Protein AF-A0A6N9UCB3-F1 (afdb_monomer_lite)

Organism: Streptomyces halstedii (NCBI:txid1944)

Foldseek 3Di:
DKAKEKEWEDDDPPDPIFIDIDIDDDDWFAFQVVCQVVSNCRRCDPVNCVPVDDKWKEQAQHTDDRRRDTACDPPNDHYGYIYTPHHHHPPDVPVCPPPDDDDDDDPPPDDDDD

Sequence (114 aa):
MQIRLTVLAPRSGQTPPRACDVLVTAPAGTSLAAVASNLAAAVTGPEGSQGGGAVVLYAGRERLDAQRCALGEPPLVDGAVLCLQAPGEDEGADDAVPARLHVVAGPDAGGVHL

Secondary structure (DSSP, 8-state):
-EEEEEEEPPP-TTSPPPEEEEEEE--TT-BTHHHHHHHHHHHHTGGGGG--SPP-EEETTEEP-TTT-BTTSTTSSTTEEEEESSPPP---S-------------TT------

pLDDT: mean 82.15, std 17.09, range [41.97, 98.12]

Structure (mmCIF, N/CA/C/O backbone):
data_AF-A0A6N9UCB3-F1
#
_entry.id   AF-A0A6N9UCB3-F1
#
loop_
_atom_site.group_PDB
_atom_site.id
_atom_site.type_symbol
_atom_site.label_atom_id
_atom_site.label_alt_id
_atom_site.label_comp_id
_atom_site.label_asym_id
_atom_site.label_entity_id
_atom_site.label_seq_id
_atom_site.pdbx_PDB_ins_code
_atom_site.Cartn_x
_atom_site.Cartn_y
_atom_site.Cartn_z
_atom_site.occupancy
_atom_site.B_iso_or_equiv
_atom_site.auth_seq_id
_atom_site.auth_comp_id
_atom_site.auth_asym_id
_atom_site.auth_atom_id
_atom_site.pdbx_PDB_model_num
ATOM 1 N N . MET A 1 1 ? -10.844 0.106 10.062 1.00 94.44 1 MET A N 1
ATOM 2 C CA . MET A 1 1 ? -10.660 -0.624 8.791 1.00 94.44 1 MET A CA 1
ATOM 3 C C . MET A 1 1 ? -9.280 -1.258 8.774 1.00 94.44 1 MET A C 1
ATOM 5 O O . MET A 1 1 ? -8.449 -0.908 9.607 1.00 94.44 1 MET A O 1
ATOM 9 N N . GLN A 1 2 ? -9.060 -2.197 7.862 1.00 97.00 2 GLN A N 1
ATOM 10 C CA . GLN A 1 2 ? -7.764 -2.821 7.641 1.00 97.00 2 GLN A CA 1
ATOM 11 C C . GLN A 1 2 ? -7.541 -2.915 6.135 1.00 97.00 2 GLN A C 1
ATOM 13 O O . GLN A 1 2 ? -8.424 -3.420 5.445 1.00 97.00 2 GLN A O 1
ATOM 18 N N . ILE A 1 3 ? -6.411 -2.406 5.645 1.00 97.06 3 ILE A N 1
ATOM 19 C CA . ILE A 1 3 ? -6.044 -2.467 4.225 1.00 97.06 3 ILE A CA 1
ATOM 20 C C . ILE A 1 3 ? -4.613 -2.952 4.049 1.00 97.06 3 ILE A C 1
ATOM 22 O O . ILE A 1 3 ? -3.751 -2.722 4.898 1.00 97.06 3 ILE A O 1
ATOM 26 N N . ARG A 1 4 ? -4.366 -3.624 2.935 1.00 97.94 4 ARG A N 1
ATOM 27 C CA . ARG A 1 4 ? -3.060 -4.067 2.467 1.00 97.94 4 ARG A CA 1
ATOM 28 C C . ARG A 1 4 ? -2.521 -3.032 1.497 1.00 97.94 4 ARG A C 1
ATOM 30 O O . ARG A 1 4 ? -3.203 -2.672 0.546 1.00 97.94 4 ARG A O 1
ATOM 37 N N . LEU A 1 5 ? -1.303 -2.575 1.732 1.00 97.38 5 LEU A N 1
ATOM 38 C CA . LEU A 1 5 ? -0.582 -1.681 0.835 1.00 97.38 5 LEU A CA 1
ATOM 39 C C . LEU A 1 5 ? 0.718 -2.354 0.417 1.00 97.38 5 LEU A C 1
ATOM 41 O O . LEU A 1 5 ? 1.383 -2.954 1.257 1.00 97.38 5 LEU A O 1
ATOM 45 N N . THR A 1 6 ? 1.116 -2.202 -0.838 1.00 96.75 6 THR A N 1
ATOM 46 C CA . THR A 1 6 ? 2.447 -2.607 -1.303 1.00 96.75 6 THR A CA 1
ATOM 47 C C . THR A 1 6 ? 3.299 -1.357 -1.461 1.00 96.75 6 THR A C 1
ATOM 49 O O . THR A 1 6 ? 2.928 -0.439 -2.184 1.00 96.75 6 THR A O 1
ATOM 52 N N . VAL A 1 7 ? 4.447 -1.294 -0.791 1.00 95.44 7 VAL A N 1
ATOM 53 C CA . VAL A 1 7 ? 5.371 -0.154 -0.858 1.00 95.44 7 VAL A CA 1
ATOM 54 C C . VAL A 1 7 ? 6.637 -0.570 -1.593 1.00 95.44 7 VAL A C 1
ATOM 56 O O . VAL A 1 7 ? 7.326 -1.505 -1.184 1.00 95.44 7 VAL A O 1
ATOM 59 N N . LEU A 1 8 ? 6.953 0.139 -2.671 1.00 93.50 8 LEU A N 1
ATOM 60 C CA . LEU A 1 8 ? 8.143 -0.056 -3.485 1.00 93.50 8 LEU A CA 1
ATOM 61 C C . LEU A 1 8 ? 9.253 0.886 -3.014 1.00 93.50 8 LEU A C 1
ATOM 63 O O . LEU A 1 8 ? 9.049 2.093 -2.872 1.00 93.50 8 LEU A O 1
ATOM 67 N N . ALA A 1 9 ? 10.432 0.325 -2.769 1.00 90.00 9 ALA A N 1
ATOM 68 C CA . ALA A 1 9 ? 11.626 1.053 -2.377 1.00 90.00 9 ALA A CA 1
ATOM 69 C C . ALA A 1 9 ? 12.105 1.972 -3.512 1.00 90.00 9 ALA A C 1
ATOM 71 O O . ALA A 1 9 ? 11.928 1.638 -4.689 1.00 90.00 9 ALA A O 1
ATOM 72 N N . PRO A 1 10 ? 12.812 3.065 -3.182 1.00 85.00 10 PRO A N 1
ATOM 73 C CA . PRO A 1 10 ? 13.536 3.833 -4.180 1.00 85.00 10 PRO A CA 1
ATOM 74 C C . PRO A 1 10 ? 14.547 2.931 -4.897 1.00 85.00 10 PRO A C 1
ATOM 76 O O . PRO A 1 10 ? 15.201 2.091 -4.273 1.00 85.00 10 PRO A O 1
ATOM 79 N N . ARG A 1 11 ? 14.717 3.122 -6.207 1.00 79.31 11 ARG A N 1
ATOM 80 C CA . ARG A 1 11 ? 15.744 2.407 -6.977 1.00 79.31 11 ARG A CA 1
ATOM 81 C C . ARG A 1 11 ? 17.137 2.835 -6.520 1.00 79.31 11 ARG A C 1
ATOM 83 O O . ARG A 1 11 ? 17.476 4.013 -6.604 1.00 79.31 11 ARG A O 1
ATOM 90 N N . SER A 1 12 ? 17.957 1.882 -6.085 1.00 70.81 12 SER A N 1
ATOM 91 C CA . SER A 1 12 ? 19.359 2.103 -5.720 1.00 70.81 12 SER A CA 1
ATOM 92 C C . SER A 1 12 ? 20.290 1.382 -6.705 1.00 70.81 12 SER A C 1
ATOM 94 O O . SER A 1 12 ? 20.651 0.215 -6.548 1.00 70.81 12 SER A O 1
ATOM 96 N N . GLY A 1 13 ? 20.691 2.094 -7.761 1.00 72.19 13 GLY A N 1
ATOM 97 C CA . GLY A 1 13 ? 21.653 1.584 -8.743 1.00 72.19 13 GLY A CA 1
ATOM 98 C C . GLY A 1 13 ? 21.152 0.352 -9.508 1.00 72.19 13 GLY A C 1
ATOM 99 O O . GLY A 1 13 ? 20.053 0.368 -10.051 1.00 72.19 13 GLY A O 1
ATOM 100 N N . GLN A 1 14 ? 21.978 -0.699 -9.584 1.00 67.50 14 GLN A N 1
ATOM 101 C CA . GLN A 1 14 ? 21.695 -1.919 -10.361 1.00 67.50 14 GLN A CA 1
ATOM 102 C C . GLN A 1 14 ? 20.848 -2.967 -9.619 1.00 67.50 14 GLN A C 1
ATOM 104 O O . GLN A 1 14 ? 20.580 -4.035 -10.167 1.00 67.50 14 GLN A O 1
ATOM 109 N N . THR A 1 15 ? 20.436 -2.696 -8.380 1.00 66.75 15 THR A N 1
ATOM 110 C CA . THR A 1 15 ? 19.628 -3.642 -7.602 1.00 66.75 15 THR A CA 1
ATOM 111 C C . THR A 1 15 ? 18.152 -3.489 -7.979 1.00 66.75 15 THR A C 1
ATOM 113 O O . THR A 1 15 ? 17.672 -2.354 -8.064 1.00 66.75 15 THR A O 1
ATOM 116 N N . PRO A 1 16 ? 17.405 -4.590 -8.191 1.00 66.31 16 PRO A N 1
ATOM 117 C CA . PRO A 1 16 ? 15.968 -4.503 -8.420 1.00 66.31 16 PRO A CA 1
ATOM 118 C C . PRO A 1 16 ? 15.264 -3.802 -7.243 1.00 66.31 16 PRO A C 1
ATOM 120 O O . PRO A 1 16 ? 15.679 -3.974 -6.091 1.00 66.31 16 PRO A O 1
ATOM 123 N N . PRO A 1 17 ? 14.206 -3.010 -7.504 1.00 71.88 17 PRO A N 1
ATOM 124 C CA . PRO A 1 17 ? 13.470 -2.328 -6.447 1.00 71.88 17 PRO A CA 1
ATOM 125 C C . PRO A 1 17 ? 12.868 -3.352 -5.480 1.00 71.88 17 PRO A C 1
ATOM 127 O O . PRO A 1 17 ? 12.196 -4.300 -5.885 1.00 71.88 17 PRO A O 1
ATOM 130 N N . ARG A 1 18 ? 13.115 -3.162 -4.181 1.00 84.88 18 ARG A N 1
ATOM 131 C CA . ARG A 1 18 ? 12.514 -3.982 -3.125 1.00 84.88 18 ARG A CA 1
ATOM 132 C C . ARG A 1 18 ? 11.047 -3.591 -2.954 1.00 84.88 18 ARG A C 1
ATOM 134 O O . ARG A 1 18 ? 10.741 -2.408 -2.904 1.00 84.88 18 ARG A O 1
ATOM 141 N N . ALA A 1 19 ? 10.161 -4.568 -2.799 1.00 90.19 19 ALA A N 1
ATOM 142 C CA . ALA A 1 19 ? 8.764 -4.347 -2.434 1.00 90.19 19 ALA A CA 1
ATOM 143 C C . ALA A 1 19 ? 8.499 -4.853 -1.010 1.00 90.19 19 ALA A C 1
ATOM 145 O O . ALA A 1 19 ? 9.158 -5.790 -0.549 1.00 90.19 19 ALA A O 1
ATOM 146 N N . CYS A 1 20 ? 7.556 -4.231 -0.306 1.00 94.06 20 CYS A N 1
ATOM 147 C CA . CYS A 1 20 ? 7.069 -4.678 0.996 1.00 94.06 20 CYS A CA 1
ATOM 148 C C . CYS A 1 20 ? 5.556 -4.531 1.088 1.00 94.06 20 CYS A C 1
ATOM 150 O O . CYS A 1 20 ? 5.038 -3.426 0.938 1.00 94.06 20 CYS A O 1
ATOM 152 N N . ASP A 1 21 ? 4.872 -5.623 1.412 1.00 96.06 21 ASP A N 1
ATOM 153 C CA . ASP A 1 21 ? 3.456 -5.583 1.758 1.00 96.06 21 ASP A CA 1
ATOM 154 C C . ASP A 1 21 ? 3.290 -5.202 3.231 1.00 96.06 21 ASP A C 1
ATOM 156 O O . ASP A 1 21 ? 3.900 -5.797 4.122 1.00 96.06 21 ASP A O 1
ATOM 160 N N . VAL A 1 22 ? 2.446 -4.207 3.489 1.00 96.50 22 VAL A N 1
ATOM 161 C CA . VAL A 1 22 ? 2.148 -3.683 4.818 1.00 96.50 22 VAL A CA 1
ATOM 162 C C . VAL A 1 22 ? 0.650 -3.767 5.061 1.00 96.50 22 VAL A C 1
ATOM 164 O O . VAL A 1 22 ? -0.157 -3.256 4.286 1.00 96.50 22 VAL A O 1
ATOM 167 N N . LEU A 1 23 ? 0.278 -4.393 6.173 1.00 97.75 23 LEU A N 1
ATOM 168 C CA . LEU A 1 23 ? -1.089 -4.380 6.670 1.00 97.75 23 LEU A CA 1
ATOM 169 C C . LEU A 1 23 ? -1.281 -3.158 7.571 1.00 97.75 23 LEU A C 1
ATOM 171 O O . LEU A 1 23 ? -0.599 -3.019 8.585 1.00 97.75 23 LEU A O 1
ATOM 175 N N . VAL A 1 24 ? -2.206 -2.275 7.206 1.00 97.12 24 VAL A N 1
ATOM 176 C CA . VAL A 1 24 ? -2.510 -1.054 7.956 1.00 97.12 24 VAL A CA 1
ATOM 177 C C . VAL A 1 24 ? -3.877 -1.181 8.602 1.00 97.12 24 VAL A C 1
ATOM 179 O O . VAL A 1 24 ? -4.892 -1.267 7.913 1.00 97.12 24 VAL A O 1
ATOM 182 N N . THR A 1 25 ? -3.905 -1.131 9.932 1.00 97.12 25 THR A N 1
ATOM 183 C CA . THR A 1 25 ? -5.139 -1.099 10.721 1.00 97.12 25 THR A CA 1
ATOM 184 C C . THR A 1 25 ? -5.314 0.290 11.321 1.00 97.12 25 THR A C 1
ATOM 186 O O . THR A 1 25 ? -4.572 0.687 12.216 1.00 97.12 25 THR A O 1
ATOM 189 N N . ALA A 1 26 ? -6.295 1.035 10.816 1.00 95.12 26 ALA A N 1
ATOM 190 C CA . ALA A 1 26 ? -6.592 2.408 11.225 1.00 95.12 26 ALA A CA 1
ATOM 191 C C . ALA A 1 26 ? -8.083 2.734 10.995 1.00 95.12 26 ALA A C 1
ATOM 193 O O . ALA A 1 26 ? -8.781 1.983 10.303 1.00 95.12 26 ALA A O 1
ATOM 194 N N . PRO A 1 27 ? -8.628 3.820 11.565 1.00 96.62 27 PRO A N 1
ATOM 195 C CA . PRO A 1 27 ? -9.942 4.337 11.178 1.00 96.62 27 PRO A CA 1
ATOM 196 C C . PRO A 1 27 ? -10.011 4.717 9.690 1.00 96.62 27 PRO A C 1
ATOM 198 O O . PRO A 1 27 ? -8.998 5.077 9.089 1.00 96.62 27 PRO A O 1
ATOM 201 N N . ALA A 1 28 ? -11.206 4.656 9.096 1.00 91.81 28 ALA A N 1
ATOM 202 C CA . ALA A 1 28 ? -11.410 5.165 7.739 1.00 91.81 28 ALA A CA 1
ATOM 203 C C . ALA A 1 28 ? -11.228 6.681 7.691 1.00 91.81 28 ALA A C 1
ATOM 205 O O . ALA A 1 28 ? -11.555 7.365 8.661 1.00 91.81 28 ALA A O 1
ATOM 206 N N . GLY A 1 29 ? -10.659 7.185 6.596 1.00 96.44 29 GLY A N 1
ATOM 207 C CA . GLY A 1 29 ? -10.326 8.602 6.470 1.00 96.44 29 GLY A CA 1
ATOM 208 C C . GLY A 1 29 ? -9.017 9.001 7.168 1.00 96.44 29 GLY A C 1
ATOM 209 O O . GLY A 1 29 ? -8.683 10.182 7.217 1.00 96.44 29 GLY A O 1
ATOM 210 N N . THR A 1 30 ? -8.258 8.048 7.729 1.00 98.12 30 THR A N 1
ATOM 211 C CA . THR A 1 30 ? -6.957 8.352 8.350 1.00 98.12 30 THR A CA 1
ATOM 212 C C . THR A 1 30 ? -6.012 8.951 7.314 1.00 98.12 30 THR A C 1
ATOM 214 O O . THR A 1 30 ? -5.799 8.358 6.262 1.00 98.12 30 THR A O 1
ATOM 217 N N . SER A 1 31 ? -5.415 10.103 7.616 1.00 97.88 31 SER A N 1
ATOM 218 C CA . SER A 1 31 ? -4.445 10.755 6.731 1.00 97.88 31 SER A CA 1
ATOM 219 C C . SER A 1 31 ? -3.235 9.854 6.456 1.00 97.88 31 SER A C 1
ATOM 221 O O . SER A 1 31 ? -2.679 9.241 7.373 1.00 97.88 31 SER A O 1
ATOM 223 N N . LEU A 1 32 ? -2.773 9.828 5.202 1.00 97.25 32 LEU A N 1
ATOM 224 C CA . LEU A 1 32 ? -1.563 9.106 4.799 1.00 97.25 32 LEU A CA 1
ATOM 225 C C . LEU A 1 32 ? -0.332 9.541 5.611 1.00 97.25 32 LEU A C 1
ATOM 227 O O . LEU A 1 32 ? 0.532 8.720 5.920 1.00 97.25 32 LEU A O 1
ATOM 231 N N . ALA A 1 33 ? -0.259 10.810 6.017 1.00 96.62 33 ALA A N 1
ATOM 232 C CA . ALA A 1 33 ? 0.844 11.328 6.818 1.00 96.62 33 ALA A CA 1
ATOM 233 C C . ALA A 1 33 ? 1.012 10.605 8.160 1.00 96.62 33 ALA A C 1
ATOM 235 O O . ALA A 1 33 ? 2.140 10.461 8.628 1.00 96.62 33 ALA A O 1
ATOM 236 N N . ALA A 1 34 ? -0.078 10.104 8.753 1.00 96.69 34 ALA A N 1
ATOM 237 C CA . ALA A 1 34 ? -0.033 9.378 10.021 1.00 96.69 34 ALA A CA 1
ATOM 238 C C . ALA A 1 34 ? 0.708 8.032 9.915 1.00 96.69 34 ALA A C 1
ATOM 240 O O . ALA A 1 34 ? 1.191 7.516 10.921 1.00 96.69 34 ALA A O 1
ATOM 241 N N . VAL A 1 35 ? 0.813 7.463 8.708 1.00 95.81 35 VAL A N 1
ATOM 242 C CA . VAL A 1 35 ? 1.445 6.155 8.465 1.00 95.81 35 VAL A CA 1
ATOM 243 C C . VAL A 1 35 ? 2.689 6.231 7.575 1.00 95.81 35 VAL A C 1
ATOM 245 O O . VAL A 1 35 ? 3.444 5.264 7.514 1.00 95.81 35 VAL A O 1
ATOM 248 N N . ALA A 1 36 ? 2.952 7.369 6.922 1.00 94.88 36 ALA A N 1
ATOM 249 C CA . ALA A 1 36 ? 4.008 7.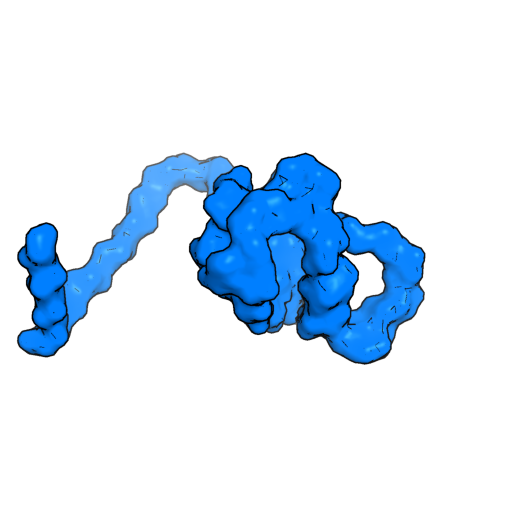525 5.919 1.00 94.88 36 ALA A CA 1
ATOM 250 C C . ALA A 1 36 ? 5.408 7.129 6.423 1.00 94.88 36 ALA A C 1
ATOM 252 O O . ALA A 1 36 ? 6.111 6.375 5.751 1.00 94.88 36 ALA A O 1
ATOM 253 N N . SER A 1 37 ? 5.804 7.578 7.617 1.00 91.81 37 SER A N 1
ATOM 254 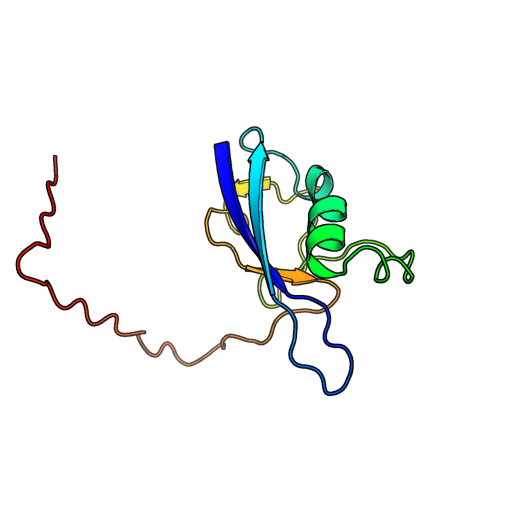C CA . SER A 1 37 ? 7.113 7.234 8.195 1.00 91.81 37 SER A CA 1
ATOM 255 C C . SER A 1 37 ? 7.253 5.737 8.477 1.00 91.81 37 SER A C 1
ATOM 257 O O . SER A 1 37 ? 8.307 5.160 8.222 1.00 91.81 37 SER A O 1
ATOM 259 N N . ASN A 1 38 ? 6.180 5.090 8.939 1.00 92.81 38 ASN A N 1
ATOM 260 C CA . ASN A 1 38 ? 6.180 3.652 9.210 1.00 92.81 38 ASN A CA 1
ATOM 261 C C . ASN A 1 38 ? 6.249 2.840 7.909 1.00 92.81 38 ASN A C 1
ATOM 263 O O . ASN A 1 38 ? 6.980 1.854 7.842 1.00 92.81 38 ASN A O 1
ATOM 267 N N . LEU A 1 39 ? 5.544 3.280 6.860 1.00 93.56 39 LEU A N 1
ATOM 268 C CA . LEU A 1 39 ? 5.630 2.683 5.523 1.00 93.56 39 LEU A CA 1
ATOM 269 C C . LEU A 1 39 ? 7.046 2.804 4.944 1.00 93.56 39 LEU A C 1
ATOM 271 O O . LEU A 1 39 ? 7.576 1.833 4.406 1.00 93.56 39 LEU A O 1
ATOM 275 N N . ALA A 1 40 ? 7.683 3.968 5.101 1.00 91.31 40 ALA A N 1
ATOM 276 C CA . ALA A 1 40 ? 9.065 4.164 4.679 1.00 91.31 40 ALA A CA 1
ATOM 277 C C . ALA A 1 40 ? 10.026 3.232 5.436 1.00 91.31 40 ALA A C 1
ATOM 279 O O . ALA A 1 40 ? 10.827 2.543 4.808 1.00 91.31 40 ALA A O 1
ATOM 280 N N . ALA A 1 41 ? 9.897 3.141 6.762 1.00 88.75 41 ALA A N 1
ATOM 281 C CA . ALA A 1 41 ? 10.739 2.276 7.586 1.00 88.75 41 ALA A CA 1
ATOM 282 C C . ALA A 1 41 ? 10.587 0.782 7.237 1.00 88.75 41 ALA A C 1
ATOM 284 O O . ALA A 1 41 ? 11.576 0.047 7.215 1.00 88.75 41 ALA A O 1
ATOM 285 N N . ALA A 1 42 ? 9.369 0.331 6.916 1.00 89.62 42 ALA A N 1
ATOM 286 C CA . ALA A 1 42 ? 9.103 -1.059 6.537 1.00 89.62 42 ALA A CA 1
ATOM 287 C C . ALA A 1 42 ? 9.880 -1.488 5.276 1.00 89.62 42 ALA A C 1
ATOM 289 O O . ALA A 1 42 ? 10.349 -2.629 5.176 1.00 89.62 42 ALA A O 1
ATOM 290 N N . VAL A 1 43 ? 10.057 -0.569 4.321 1.00 88.31 43 VAL A N 1
ATOM 291 C CA . VAL A 1 43 ? 10.699 -0.874 3.039 1.00 88.31 43 VAL A CA 1
ATOM 292 C C . VAL A 1 43 ? 12.207 -0.589 3.020 1.00 88.31 43 VAL A C 1
ATOM 294 O O . VAL A 1 43 ? 12.945 -1.324 2.359 1.00 88.31 43 VAL A O 1
ATOM 297 N N . THR A 1 44 ? 12.700 0.408 3.761 1.00 83.69 44 THR A N 1
ATOM 298 C CA . THR A 1 44 ? 14.134 0.760 3.783 1.00 83.69 44 THR A CA 1
ATOM 299 C C . THR A 1 44 ? 14.945 -0.011 4.830 1.00 83.69 44 THR A C 1
ATOM 301 O O . THR A 1 44 ? 16.164 -0.117 4.694 1.00 83.69 44 THR A O 1
ATOM 304 N N . GLY A 1 45 ? 14.292 -0.602 5.837 1.00 73.50 45 GLY A N 1
ATOM 305 C CA . GLY A 1 45 ? 14.968 -1.290 6.940 1.00 73.50 45 GLY A CA 1
ATOM 306 C C . GLY A 1 45 ? 15.694 -0.327 7.899 1.00 73.50 45 GLY A C 1
ATOM 307 O O . GLY A 1 45 ? 15.753 0.877 7.649 1.00 73.50 45 GLY A O 1
ATOM 308 N N . PRO A 1 46 ? 16.263 -0.836 9.009 1.00 61.06 46 PRO A N 1
ATOM 309 C CA . PRO A 1 46 ? 16.864 -0.005 10.062 1.00 61.06 46 PRO A CA 1
ATOM 310 C C . PRO A 1 46 ? 18.055 0.847 9.581 1.00 61.06 46 PRO A C 1
ATOM 312 O O . PRO A 1 46 ? 18.248 1.957 10.067 1.00 61.06 46 PRO A O 1
ATOM 315 N N . GLU A 1 47 ? 18.799 0.373 8.577 1.00 57.94 47 GLU A N 1
ATOM 316 C CA . GLU A 1 47 ? 19.980 1.055 8.020 1.00 57.94 47 GLU A CA 1
ATOM 317 C C . GLU A 1 47 ? 19.627 2.084 6.928 1.00 57.94 47 GLU A C 1
ATOM 319 O O . GLU A 1 47 ? 20.392 3.007 6.656 1.00 57.94 47 GLU A O 1
ATOM 324 N N . GLY A 1 48 ? 18.452 1.967 6.298 1.00 54.47 48 GLY A N 1
ATOM 325 C CA . GLY A 1 48 ? 18.031 2.831 5.190 1.00 54.47 48 GLY A CA 1
ATOM 326 C C . GLY A 1 48 ? 17.495 4.200 5.624 1.00 54.47 48 GLY A C 1
ATOM 327 O O . GLY A 1 48 ? 17.066 4.995 4.789 1.00 54.47 48 GLY A O 1
ATOM 328 N N . SER A 1 49 ? 17.542 4.495 6.925 1.00 51.91 49 SER A N 1
ATOM 329 C CA . SER A 1 49 ? 17.149 5.780 7.511 1.00 51.91 49 SER A CA 1
ATOM 330 C C . SER A 1 49 ? 18.227 6.873 7.378 1.00 51.91 49 SER A C 1
ATOM 332 O O . SER A 1 49 ? 18.053 7.972 7.902 1.00 51.91 49 SER A O 1
ATOM 334 N N . GLN A 1 50 ? 19.337 6.598 6.679 1.00 50.00 50 GLN A N 1
ATOM 335 C CA . GLN A 1 50 ? 20.470 7.523 6.506 1.00 50.00 50 GLN A CA 1
ATOM 336 C C . GLN A 1 50 ? 20.170 8.744 5.616 1.00 50.00 50 GLN A C 1
ATOM 338 O O . GLN A 1 50 ? 20.967 9.678 5.565 1.00 50.00 50 GLN A O 1
ATOM 343 N N . GLY A 1 51 ? 19.015 8.784 4.948 1.00 54.34 51 GLY A N 1
ATOM 344 C CA . GLY A 1 51 ? 18.512 9.983 4.283 1.00 54.34 51 GLY A CA 1
ATOM 345 C C . GLY A 1 51 ? 17.406 10.627 5.111 1.00 54.34 51 GLY A C 1
ATOM 346 O O . GLY A 1 51 ? 1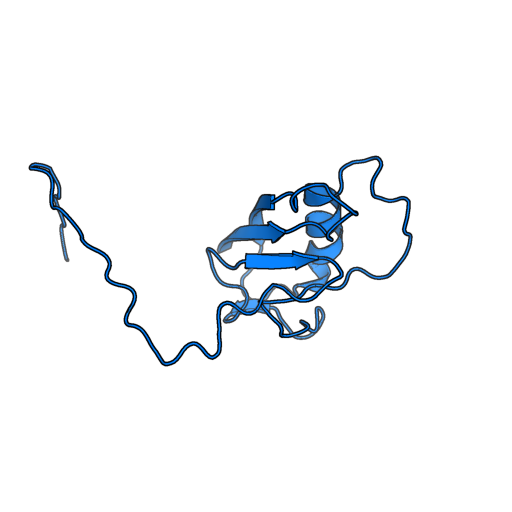6.243 10.308 4.899 1.00 54.34 51 GLY A O 1
ATOM 347 N N . GLY A 1 52 ? 17.744 11.542 6.026 1.00 56.53 52 GLY A N 1
ATOM 348 C CA . GLY A 1 52 ? 16.796 12.304 6.865 1.00 56.53 52 GLY A CA 1
ATOM 349 C C . GLY A 1 52 ? 15.898 13.299 6.105 1.00 56.53 52 GLY A C 1
ATOM 350 O O . GLY A 1 52 ? 15.591 14.373 6.617 1.00 56.53 52 GLY A O 1
ATOM 351 N N . GLY A 1 53 ? 15.530 12.984 4.864 1.00 71.25 53 GLY A N 1
ATOM 352 C CA . GLY A 1 53 ? 14.632 13.770 4.028 1.00 71.25 53 GLY A CA 1
ATOM 353 C C . GLY A 1 53 ? 13.160 13.453 4.291 1.00 71.25 53 GLY A C 1
ATOM 354 O O . GLY A 1 53 ? 12.811 12.437 4.890 1.00 71.25 53 GLY A O 1
ATOM 355 N N . ALA A 1 54 ? 12.278 14.333 3.817 1.00 85.19 54 ALA A N 1
ATOM 356 C CA . ALA A 1 54 ? 10.839 14.112 3.891 1.00 85.19 54 ALA A CA 1
ATOM 357 C C . ALA A 1 54 ? 10.430 12.824 3.148 1.00 85.19 54 ALA A C 1
ATOM 359 O O . ALA A 1 54 ? 10.922 12.531 2.056 1.00 85.19 54 ALA A O 1
ATOM 360 N N . VAL A 1 55 ? 9.494 12.062 3.718 1.00 91.19 55 VAL A N 1
ATOM 361 C CA . VAL A 1 55 ? 8.901 10.901 3.042 1.00 91.19 55 VAL A CA 1
ATOM 362 C C . VAL A 1 55 ? 8.001 11.393 1.913 1.00 91.19 55 VAL A C 1
ATOM 364 O O . VAL A 1 55 ? 7.017 12.089 2.160 1.00 91.19 55 VAL A O 1
ATOM 367 N N . VAL A 1 56 ? 8.332 11.029 0.674 1.00 94.69 56 VAL A N 1
ATOM 368 C CA . VAL A 1 56 ? 7.496 11.304 -0.499 1.00 94.69 56 VAL A CA 1
ATOM 369 C C . VAL A 1 56 ? 6.964 9.985 -1.036 1.00 94.69 56 VAL A C 1
ATOM 371 O O . VAL A 1 56 ? 7.740 9.060 -1.270 1.00 94.69 56 VAL A O 1
ATOM 374 N N . LEU A 1 57 ? 5.649 9.907 -1.223 1.00 95.44 57 LEU A N 1
ATOM 375 C CA . LEU A 1 57 ? 4.962 8.731 -1.744 1.00 95.44 57 LEU A CA 1
ATOM 376 C C . LEU A 1 57 ? 4.261 9.076 -3.054 1.00 95.44 57 LEU A C 1
ATOM 378 O O . LEU A 1 57 ? 3.739 10.181 -3.221 1.00 95.44 57 LEU A O 1
ATOM 382 N N . TYR A 1 58 ? 4.242 8.107 -3.957 1.00 96.12 58 TYR A N 1
ATOM 383 C CA . TYR A 1 58 ? 3.582 8.200 -5.249 1.00 96.12 58 TYR A CA 1
ATOM 384 C C . TYR A 1 58 ? 2.611 7.035 -5.434 1.00 96.12 58 TYR A C 1
ATOM 386 O O . TYR A 1 58 ? 2.922 5.922 -5.016 1.00 96.12 58 TYR A O 1
ATOM 394 N N . ALA A 1 59 ? 1.477 7.277 -6.090 1.00 94.75 59 ALA A N 1
ATOM 395 C CA . ALA A 1 59 ? 0.624 6.238 -6.663 1.00 94.75 59 ALA A CA 1
ATOM 396 C 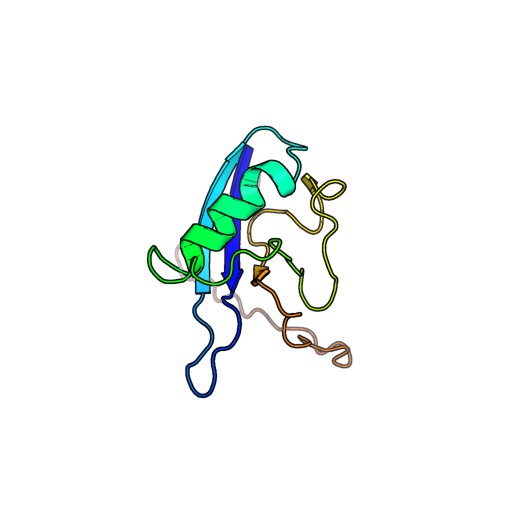C . ALA A 1 59 ? 0.838 6.251 -8.182 1.00 94.75 59 ALA A C 1
ATOM 398 O O . ALA A 1 59 ? 0.483 7.218 -8.860 1.00 94.75 59 ALA A O 1
ATOM 399 N N . GLY A 1 60 ? 1.521 5.233 -8.712 1.00 91.38 60 GLY A N 1
ATOM 400 C CA . GLY A 1 60 ? 2.073 5.301 -10.068 1.00 91.38 60 GLY A CA 1
ATOM 401 C C . GLY A 1 60 ? 2.954 6.547 -10.228 1.00 91.38 60 GLY A C 1
ATOM 402 O O . GLY A 1 60 ? 3.922 6.734 -9.488 1.00 91.38 60 GLY A O 1
ATOM 403 N N . ARG A 1 61 ? 2.594 7.437 -11.157 1.00 90.06 61 ARG A N 1
ATOM 404 C CA . ARG A 1 61 ? 3.308 8.703 -11.411 1.00 90.06 61 ARG A CA 1
ATOM 405 C C . ARG A 1 61 ? 2.815 9.885 -10.572 1.00 90.06 61 ARG A C 1
ATOM 407 O O . ARG A 1 61 ? 3.483 10.921 -10.533 1.00 90.06 61 ARG A O 1
ATOM 414 N N . GLU A 1 62 ? 1.662 9.760 -9.922 1.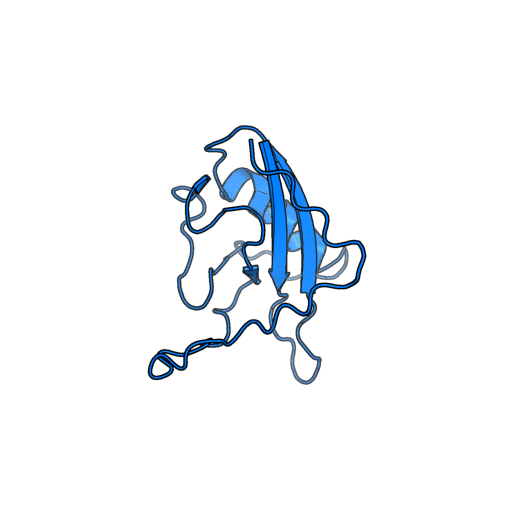00 93.75 62 GLU A N 1
ATOM 415 C CA . GLU A 1 62 ? 1.053 10.843 -9.156 1.00 93.75 62 GLU A CA 1
ATOM 416 C C . GLU A 1 62 ? 1.720 10.971 -7.788 1.00 93.75 62 GLU A C 1
ATOM 418 O O . GLU A 1 62 ? 1.767 10.017 -7.013 1.00 93.75 62 GLU A O 1
ATOM 423 N N . ARG A 1 63 ? 2.230 12.165 -7.470 1.00 96.25 63 ARG A N 1
ATOM 424 C CA . ARG A 1 63 ? 2.746 12.461 -6.132 1.00 96.25 63 ARG A CA 1
ATOM 425 C C . ARG A 1 63 ? 1.577 12.663 -5.175 1.00 96.25 63 ARG A C 1
ATOM 427 O O . ARG A 1 63 ? 0.792 13.586 -5.362 1.00 96.25 63 ARG A O 1
ATOM 434 N N . LEU A 1 64 ? 1.529 11.869 -4.112 1.00 97.12 64 LEU A N 1
ATOM 435 C CA . LEU A 1 64 ? 0.483 11.976 -3.103 1.00 97.12 64 LEU A CA 1
ATOM 436 C C . LEU A 1 64 ? 0.760 13.134 -2.141 1.00 97.12 64 LEU A C 1
ATOM 438 O O . LEU A 1 64 ? 1.872 13.292 -1.626 1.00 97.12 64 LEU A O 1
ATOM 442 N N . ASP A 1 65 ? -0.278 13.915 -1.851 1.00 96.88 65 ASP A N 1
ATOM 443 C CA . ASP A 1 65 ? -0.274 14.849 -0.729 1.00 96.88 65 ASP A CA 1
ATOM 444 C C . ASP A 1 65 ? -0.671 14.085 0.536 1.00 96.88 65 ASP A C 1
ATOM 446 O O . ASP A 1 65 ? -1.843 13.790 0.766 1.00 96.88 65 ASP A O 1
ATOM 450 N N . ALA A 1 66 ? 0.315 13.767 1.374 1.00 95.50 66 ALA A N 1
ATOM 451 C CA . ALA A 1 66 ? 0.094 12.946 2.556 1.00 95.50 66 ALA A CA 1
ATOM 452 C C . ALA A 1 66 ? -0.912 13.551 3.554 1.00 95.50 66 ALA A C 1
ATOM 454 O O . ALA A 1 66 ? -1.522 12.807 4.319 1.00 95.50 66 ALA A O 1
ATOM 455 N N . GLN A 1 67 ? -1.099 14.875 3.558 1.00 95.88 67 GLN A N 1
ATOM 456 C CA . GLN A 1 67 ? -2.066 15.535 4.438 1.00 95.88 67 GLN A CA 1
ATOM 457 C C . GLN A 1 67 ? -3.493 15.459 3.888 1.00 95.88 67 GLN A C 1
ATOM 459 O O . GLN A 1 67 ? -4.438 15.442 4.672 1.00 95.88 67 GLN A O 1
ATOM 464 N N . ARG A 1 68 ? -3.659 15.412 2.560 1.00 96.38 68 ARG A N 1
ATOM 465 C CA . ARG A 1 68 ? -4.978 15.390 1.904 1.00 96.38 68 ARG A CA 1
ATOM 466 C C . ARG A 1 68 ? -5.469 13.988 1.577 1.00 96.38 68 ARG A C 1
ATOM 468 O O . ARG A 1 68 ? -6.670 13.754 1.621 1.00 96.38 68 ARG A O 1
ATOM 475 N N . CYS A 1 69 ? -4.570 13.070 1.237 1.00 97.81 69 CYS A N 1
ATOM 476 C CA . CYS A 1 69 ? -4.938 11.699 0.914 1.00 97.81 69 CYS A CA 1
ATOM 477 C C . CYS A 1 69 ? -5.276 10.916 2.187 1.00 97.81 69 CYS A C 1
ATOM 479 O O . CYS A 1 69 ? -4.555 10.988 3.190 1.00 97.81 69 CYS A O 1
ATOM 481 N N . ALA A 1 70 ? -6.346 10.129 2.117 1.00 97.81 70 ALA A N 1
ATOM 482 C CA . ALA A 1 70 ? -6.897 9.406 3.249 1.00 97.81 70 ALA A CA 1
ATOM 483 C C . ALA A 1 70 ? -7.020 7.905 2.957 1.00 97.81 70 ALA A C 1
ATOM 485 O O . ALA A 1 70 ? -7.387 7.498 1.858 1.00 97.81 70 ALA A O 1
ATOM 486 N N . LEU A 1 71 ? -6.707 7.069 3.948 1.00 97.75 71 LEU A N 1
ATOM 487 C CA . LEU A 1 71 ? -6.834 5.619 3.840 1.00 97.75 71 LEU A CA 1
ATOM 488 C C . LEU A 1 71 ? -8.307 5.220 3.711 1.00 97.75 71 LEU A C 1
ATOM 490 O O . LEU A 1 71 ? -9.154 5.656 4.497 1.00 97.75 71 LEU A O 1
ATOM 494 N N . GLY A 1 72 ? -8.578 4.328 2.761 1.00 96.31 72 GLY A N 1
ATOM 495 C CA . GLY A 1 72 ? -9.916 3.827 2.446 1.00 96.31 72 GLY A CA 1
ATOM 496 C C . GLY A 1 72 ? -10.606 4.576 1.310 1.00 96.31 72 GLY A C 1
ATOM 497 O O . GLY A 1 72 ? -11.676 4.152 0.885 1.00 96.31 72 GLY A O 1
ATOM 498 N N . GLU A 1 73 ? -9.989 5.636 0.788 1.00 95.81 73 GLU A N 1
ATOM 499 C CA . GLU A 1 73 ? -10.471 6.401 -0.361 1.00 95.81 73 GLU A CA 1
ATOM 500 C C . GLU A 1 73 ? -9.463 6.296 -1.510 1.00 95.81 73 GLU A C 1
ATOM 502 O O . GLU A 1 73 ? -8.260 6.241 -1.245 1.00 95.81 73 GLU A O 1
ATOM 507 N N . PRO A 1 74 ? -9.894 6.265 -2.785 1.00 95.00 74 PRO A N 1
ATOM 508 C CA . PRO A 1 74 ? -8.967 6.245 -3.910 1.00 95.00 74 PRO A CA 1
ATOM 509 C C . PRO A 1 74 ? -7.962 7.415 -3.850 1.00 95.00 74 PRO A C 1
ATOM 511 O O . PRO A 1 74 ? -8.374 8.551 -3.613 1.00 95.00 74 PRO A O 1
ATOM 514 N N . PRO A 1 75 ? -6.654 7.166 -4.065 1.00 94.81 75 PRO A N 1
ATOM 515 C CA . PRO A 1 75 ? -6.058 5.897 -4.505 1.00 94.81 75 PRO A CA 1
ATOM 516 C C . PRO A 1 75 ? -5.654 4.922 -3.373 1.00 94.81 75 PRO A C 1
ATOM 518 O O . PRO A 1 75 ? -5.133 3.850 -3.656 1.00 94.81 75 PRO A O 1
ATOM 521 N N . LEU A 1 76 ? -5.869 5.250 -2.097 1.00 96.69 76 LEU A N 1
ATOM 522 C CA . LEU A 1 76 ? -5.391 4.509 -0.917 1.00 96.69 76 LEU A CA 1
ATOM 523 C C . LEU A 1 76 ? -6.388 3.454 -0.411 1.00 96.69 76 LEU A C 1
ATOM 525 O O . LEU A 1 76 ? -6.777 3.436 0.761 1.00 96.69 76 LEU A O 1
ATOM 529 N N . VAL A 1 77 ? -6.797 2.563 -1.305 1.00 97.12 77 VAL A N 1
ATOM 530 C CA . VAL A 1 77 ? -7.683 1.430 -1.002 1.00 97.12 77 VAL A CA 1
ATOM 531 C C . VAL A 1 77 ? -6.888 0.143 -0.742 1.00 97.12 77 VAL A C 1
ATOM 533 O O . VAL A 1 77 ? -5.661 0.124 -0.844 1.00 97.12 77 VAL A O 1
ATOM 536 N N . ASP A 1 78 ? -7.578 -0.939 -0.374 1.00 97.31 78 ASP A N 1
ATOM 537 C CA . ASP A 1 78 ? -6.954 -2.261 -0.242 1.00 97.31 78 ASP A CA 1
ATOM 538 C C . ASP A 1 78 ? -6.292 -2.696 -1.559 1.00 97.31 78 ASP A C 1
ATOM 540 O O . ASP A 1 78 ? -6.895 -2.600 -2.626 1.00 97.31 78 ASP A O 1
ATOM 544 N N . GLY A 1 79 ? -5.041 -3.147 -1.475 1.00 96.38 79 GLY A N 1
ATOM 545 C CA . GLY A 1 79 ? -4.223 -3.550 -2.618 1.00 96.38 79 GLY A CA 1
ATOM 546 C C . GLY A 1 79 ? -3.483 -2.408 -3.322 1.00 96.38 79 GLY A C 1
ATOM 547 O O . GLY A 1 79 ? -2.824 -2.661 -4.327 1.00 96.38 79 GLY A O 1
ATOM 548 N N . ALA A 1 80 ? -3.560 -1.166 -2.829 1.00 96.31 80 ALA A N 1
ATOM 549 C CA . ALA A 1 80 ? -2.870 -0.046 -3.462 1.00 96.31 80 ALA A CA 1
ATOM 550 C C . ALA A 1 80 ? -1.338 -0.205 -3.425 1.00 96.31 80 ALA A C 1
ATOM 552 O O . ALA A 1 80 ? -0.750 -0.582 -2.405 1.00 96.31 80 ALA A O 1
ATOM 553 N N . VAL A 1 81 ? -0.693 0.137 -4.544 1.00 96.12 81 VAL A N 1
ATOM 554 C CA . VAL A 1 81 ? 0.765 0.109 -4.711 1.00 96.12 81 VAL A CA 1
ATOM 555 C C . VAL A 1 81 ? 1.314 1.531 -4.653 1.00 96.12 81 VAL A C 1
ATOM 557 O O . VAL A 1 81 ? 0.875 2.414 -5.390 1.00 96.12 81 VAL A O 1
ATOM 560 N N . LEU A 1 82 ? 2.293 1.749 -3.780 1.00 95.69 82 LEU A N 1
ATOM 561 C CA . LEU A 1 82 ? 2.928 3.038 -3.541 1.00 95.69 82 LEU A CA 1
ATOM 562 C C . LEU A 1 82 ? 4.418 2.973 -3.858 1.00 95.69 82 LEU A C 1
ATOM 564 O O . LEU A 1 82 ? 5.094 2.023 -3.475 1.00 95.69 82 LEU A O 1
ATOM 568 N N . CYS A 1 83 ? 4.958 4.012 -4.486 1.00 94.31 83 CYS A N 1
ATOM 569 C CA . CYS A 1 83 ? 6.394 4.152 -4.721 1.00 94.31 83 CYS A CA 1
ATOM 570 C C . CYS A 1 83 ? 6.995 5.181 -3.764 1.00 94.31 83 CYS A C 1
ATOM 572 O O . CYS A 1 83 ? 6.461 6.279 -3.595 1.00 94.31 83 CYS A O 1
ATOM 574 N N . LEU A 1 84 ? 8.106 4.824 -3.122 1.00 93.38 84 LEU A N 1
ATOM 575 C CA . LEU A 1 84 ? 8.810 5.674 -2.170 1.00 93.38 84 LEU A CA 1
ATOM 576 C C . LEU A 1 84 ? 9.889 6.508 -2.881 1.00 93.38 84 LEU A C 1
ATOM 578 O O . LEU A 1 84 ? 10.703 5.980 -3.634 1.00 93.38 84 LEU A O 1
ATOM 582 N N . GLN A 1 85 ? 9.918 7.813 -2.595 1.00 91.94 85 GLN A N 1
ATOM 583 C CA . GLN A 1 85 ? 10.863 8.840 -3.080 1.00 91.94 85 GLN A CA 1
ATOM 584 C C . GLN A 1 85 ? 10.903 9.106 -4.592 1.00 91.94 85 GLN A C 1
ATOM 586 O O . GLN A 1 85 ? 11.314 10.192 -4.993 1.00 91.94 85 GLN A O 1
ATOM 591 N N . ALA A 1 86 ? 10.468 8.172 -5.430 1.00 90.62 86 ALA A N 1
ATOM 592 C CA . ALA A 1 86 ? 10.430 8.327 -6.875 1.00 90.62 86 ALA A CA 1
ATOM 593 C C . ALA A 1 86 ? 9.063 7.895 -7.424 1.00 90.62 86 ALA A C 1
ATOM 595 O O . ALA A 1 86 ? 8.450 6.985 -6.858 1.00 90.62 86 ALA A O 1
ATOM 596 N N . PRO A 1 87 ? 8.586 8.521 -8.516 1.00 91.12 87 PRO A N 1
ATOM 597 C CA . PRO A 1 87 ? 7.400 8.046 -9.212 1.00 91.12 87 PRO A CA 1
ATOM 598 C C . PRO A 1 87 ? 7.620 6.612 -9.697 1.00 91.12 87 PRO A C 1
ATOM 600 O O . PRO A 1 87 ? 8.726 6.246 -10.107 1.00 91.12 87 PRO A O 1
ATOM 603 N N . GLY A 1 88 ? 6.555 5.820 -9.651 1.00 85.31 88 GLY A N 1
ATOM 604 C CA . GLY A 1 88 ? 6.522 4.493 -10.240 1.00 85.31 88 GLY A CA 1
ATOM 605 C C . GLY A 1 88 ? 6.739 4.540 -11.745 1.00 85.31 88 GLY A C 1
ATOM 606 O O . GLY A 1 88 ? 6.610 5.588 -12.393 1.00 85.31 88 GLY A O 1
ATOM 607 N N . GLU A 1 89 ? 7.082 3.382 -12.299 1.00 76.94 89 GLU A N 1
ATOM 608 C CA . GLU A 1 89 ? 7.046 3.222 -13.744 1.00 76.94 89 GLU A CA 1
ATOM 609 C C . GLU A 1 89 ? 5.624 3.432 -14.239 1.00 76.94 89 GLU A C 1
ATOM 611 O O . GLU A 1 89 ? 4.649 3.153 -13.542 1.00 76.94 89 GLU A O 1
ATOM 616 N N . ASP A 1 90 ? 5.528 4.001 -15.433 1.00 62.19 90 ASP A N 1
ATOM 617 C CA . ASP A 1 90 ? 4.253 4.112 -16.106 1.00 62.19 90 ASP A CA 1
ATOM 618 C C . ASP A 1 90 ? 3.817 2.683 -16.445 1.00 62.19 90 ASP A C 1
ATOM 620 O O . ASP A 1 90 ? 4.392 2.061 -17.338 1.00 62.19 90 ASP A O 1
ATOM 624 N N . GLU A 1 91 ? 2.797 2.159 -15.767 1.00 54.50 91 GLU A N 1
ATOM 625 C CA . GLU A 1 91 ? 1.976 1.067 -16.308 1.00 54.50 91 GLU A CA 1
ATOM 626 C C . GLU A 1 91 ? 1.050 1.655 -17.394 1.00 54.50 91 GLU A C 1
ATOM 628 O O . GLU A 1 91 ? -0.163 1.517 -17.349 1.00 54.50 91 GLU A O 1
ATOM 633 N N . GLY A 1 92 ? 1.681 2.392 -18.317 1.00 45.44 92 GLY A N 1
ATOM 634 C CA . GLY A 1 92 ? 1.199 3.033 -19.528 1.00 45.44 92 GLY A CA 1
ATOM 635 C C . GLY A 1 92 ? -0.003 3.984 -19.433 1.00 45.44 92 GLY A C 1
ATOM 636 O O . GLY A 1 92 ? -1.111 3.610 -19.064 1.00 45.44 92 GLY A O 1
ATOM 637 N N . ALA A 1 93 ? 0.112 5.113 -20.132 1.00 46.41 93 ALA A N 1
ATOM 638 C CA . ALA A 1 93 ? -0.878 5.358 -21.186 1.00 46.41 93 ALA A CA 1
ATOM 639 C C . ALA A 1 93 ? -0.684 4.310 -22.307 1.00 46.41 93 ALA A C 1
ATOM 641 O O . ALA A 1 93 ? -0.325 4.652 -23.431 1.00 46.41 93 ALA A O 1
ATOM 642 N N . ASP A 1 94 ? -0.814 3.024 -21.973 1.00 48.59 94 ASP A N 1
ATOM 643 C CA . ASP A 1 94 ? -0.838 1.948 -22.950 1.00 48.59 94 ASP A CA 1
ATOM 644 C C . ASP A 1 94 ? -2.230 2.028 -23.565 1.00 48.59 94 ASP A C 1
ATOM 646 O O . ASP A 1 94 ? -3.235 2.083 -22.848 1.00 48.59 94 ASP A O 1
ATOM 650 N N . ASP A 1 95 ? -2.281 2.137 -24.888 1.00 50.94 95 ASP A N 1
ATOM 651 C CA . ASP A 1 95 ? -3.504 1.996 -25.670 1.00 50.94 95 ASP A CA 1
ATOM 652 C C . ASP A 1 95 ? -4.293 0.833 -25.073 1.00 50.94 95 ASP A C 1
ATOM 654 O O . ASP A 1 95 ? -3.736 -0.254 -25.021 1.00 50.94 95 ASP A O 1
ATOM 658 N N . ALA A 1 96 ? -5.477 1.081 -24.496 1.00 56.03 96 ALA A N 1
ATOM 659 C CA . ALA A 1 96 ? -6.110 0.201 -23.512 1.00 56.03 96 ALA A CA 1
ATOM 660 C C . ALA A 1 96 ? -6.186 -1.257 -23.999 1.00 56.03 96 ALA A C 1
ATOM 662 O O . ALA A 1 96 ? -7.189 -1.686 -24.574 1.00 56.03 96 ALA A O 1
ATOM 663 N N . VAL A 1 97 ? -5.129 -2.037 -23.769 1.00 60.28 97 VAL A N 1
ATOM 664 C CA . VAL A 1 97 ? -5.104 -3.451 -24.094 1.00 60.28 97 VAL A CA 1
ATOM 665 C C . VAL A 1 97 ? -5.881 -4.088 -22.957 1.00 60.28 97 VAL A C 1
ATOM 667 O O . VAL A 1 97 ? -5.439 -4.013 -21.808 1.00 60.28 97 VAL A O 1
ATOM 670 N N . PRO A 1 98 ? -7.065 -4.670 -23.208 1.00 61.31 98 PRO A N 1
ATOM 671 C CA . PRO A 1 98 ? -7.846 -5.241 -22.131 1.00 61.31 98 PRO A CA 1
ATOM 672 C C . PRO A 1 98 ? -7.028 -6.369 -21.506 1.00 61.31 98 PRO A C 1
ATOM 674 O O . PRO A 1 98 ? -6.813 -7.408 -22.139 1.00 61.31 98 PRO A O 1
ATOM 677 N N . ALA A 1 99 ? -6.570 -6.165 -20.270 1.00 56.22 99 ALA A N 1
ATOM 678 C CA . ALA A 1 99 ? -5.990 -7.226 -19.469 1.00 56.22 99 ALA A CA 1
ATOM 679 C C . ALA A 1 99 ? -7.026 -8.355 -19.390 1.00 56.22 99 ALA A C 1
ATOM 681 O O . ALA A 1 99 ? -8.138 -8.179 -18.888 1.00 56.22 99 ALA A O 1
ATOM 682 N N . ARG A 1 100 ? -6.698 -9.516 -19.962 1.00 67.06 100 ARG A N 1
ATOM 683 C CA . ARG A 1 100 ? -7.592 -10.676 -19.957 1.00 67.06 100 ARG A CA 1
ATOM 684 C C . ARG A 1 100 ? -7.274 -11.527 -18.740 1.00 67.06 100 ARG A C 1
ATOM 686 O O . ARG A 1 100 ? -6.282 -12.248 -18.731 1.00 67.06 100 ARG A O 1
ATOM 693 N N . LEU A 1 101 ? -8.141 -11.478 -17.734 1.00 68.56 101 LEU A N 1
ATOM 694 C CA . LEU A 1 101 ? -8.132 -12.454 -16.651 1.00 68.56 101 LEU A CA 1
ATOM 695 C C . LEU A 1 101 ? -8.801 -13.744 -17.146 1.00 68.56 101 LEU A C 1
ATOM 697 O O . LEU A 1 101 ? -10.013 -13.783 -17.349 1.00 68.56 101 LEU A O 1
ATOM 701 N N . HIS A 1 102 ? -8.021 -14.803 -17.356 1.00 68.12 102 HIS A N 1
ATOM 702 C CA . HIS A 1 102 ? -8.565 -16.119 -17.689 1.00 68.12 102 HIS A CA 1
ATOM 703 C C . HIS A 1 102 ? -8.851 -16.892 -16.395 1.00 68.12 102 HIS A C 1
ATOM 705 O O . HIS A 1 102 ? -7.975 -17.558 -15.847 1.00 68.12 102 HIS A O 1
ATOM 711 N N . VAL A 1 103 ? -10.073 -16.766 -15.872 1.00 75.44 103 VAL A N 1
ATOM 712 C CA . VAL A 1 103 ? -10.517 -17.529 -14.698 1.00 75.44 103 VAL A CA 1
ATOM 713 C C . VAL A 1 103 ? -10.871 -18.947 -15.142 1.00 75.44 103 VAL A C 1
ATOM 715 O O . VAL A 1 103 ? -11.906 -19.163 -15.768 1.00 75.44 103 VAL A O 1
ATOM 718 N N . VAL A 1 104 ? -10.023 -19.924 -14.819 1.00 78.12 104 VAL A N 1
ATOM 719 C CA . VAL A 1 104 ? -10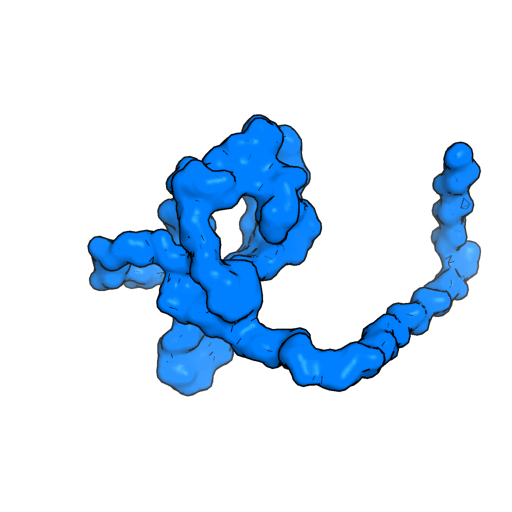.373 -21.343 -14.961 1.00 78.12 104 VAL A CA 1
ATOM 720 C C . VAL A 1 104 ? -11.022 -21.786 -13.657 1.00 78.12 104 VAL A C 1
ATOM 722 O O . VAL A 1 104 ? -10.355 -21.861 -12.626 1.00 78.12 104 VAL A O 1
ATOM 725 N N . ALA A 1 105 ? -12.325 -22.060 -13.682 1.00 68.00 105 ALA A N 1
ATOM 726 C CA . ALA A 1 105 ? -12.991 -22.685 -12.549 1.00 68.00 105 ALA A CA 1
ATOM 727 C C . ALA A 1 105 ? -12.433 -24.107 -12.370 1.00 68.00 105 ALA A C 1
ATOM 729 O O . ALA A 1 105 ? -12.633 -24.976 -13.219 1.00 68.00 105 ALA A O 1
ATOM 730 N N . GLY A 1 106 ? -11.709 -24.343 -11.274 1.00 65.31 106 GLY A N 1
ATOM 731 C CA . GLY A 1 106 ? -11.514 -25.698 -10.764 1.00 65.31 106 GLY A CA 1
ATOM 732 C C . GLY A 1 106 ? -12.850 -26.265 -10.255 1.00 65.31 106 GLY A C 1
ATOM 733 O O . GLY A 1 106 ? -13.776 -25.491 -10.008 1.00 65.31 106 GLY A O 1
ATOM 734 N N . PRO A 1 107 ? -12.972 -27.591 -10.069 1.00 66.69 107 PRO A N 1
ATOM 735 C CA . PRO A 1 107 ? -14.226 -28.235 -9.656 1.00 66.69 107 PRO A CA 1
ATOM 736 C C . PRO A 1 107 ? -14.838 -27.676 -8.353 1.00 66.69 107 PRO A C 1
ATOM 738 O O . PRO A 1 107 ? -16.046 -27.777 -8.178 1.00 66.69 107 PRO A O 1
ATOM 741 N N . ASP A 1 108 ? -14.039 -27.023 -7.500 1.00 63.84 108 ASP A N 1
ATOM 742 C CA . ASP A 1 108 ? -14.450 -26.416 -6.222 1.00 63.84 108 ASP A CA 1
ATOM 743 C C . ASP A 1 108 ? -14.602 -24.877 -6.254 1.00 63.84 108 ASP A C 1
ATOM 745 O O . ASP A 1 108 ? -14.546 -24.220 -5.214 1.00 63.84 108 ASP A O 1
ATOM 749 N N . ALA A 1 109 ? -14.812 -24.247 -7.418 1.00 61.72 109 ALA A N 1
ATOM 750 C CA . ALA A 1 109 ? -15.133 -22.813 -7.497 1.00 61.72 109 ALA A CA 1
ATOM 751 C C . ALA A 1 109 ? -16.584 -22.525 -7.036 1.00 61.72 109 ALA A C 1
ATOM 753 O O . ALA A 1 109 ? -17.436 -22.079 -7.804 1.00 61.72 109 ALA A O 1
ATOM 754 N N . GLY A 1 110 ? -16.883 -22.823 -5.770 1.00 60.22 110 GLY A N 1
ATOM 755 C CA . GLY A 1 110 ? -18.168 -22.590 -5.117 1.00 60.22 110 GLY A CA 1
ATOM 756 C C . GLY A 1 110 ? -18.396 -21.110 -4.819 1.00 60.22 110 GLY A C 1
ATOM 757 O O . GLY A 1 110 ? -18.117 -20.637 -3.721 1.00 60.22 110 GLY A O 1
ATOM 758 N N . GLY A 1 111 ? -18.917 -20.370 -5.795 1.00 54.00 111 GLY A N 1
ATOM 759 C CA . GLY A 1 111 ? -19.416 -19.013 -5.585 1.00 54.00 111 GLY A CA 1
ATOM 760 C C . GLY A 1 111 ? -20.857 -19.026 -5.078 1.00 54.00 111 GLY A C 1
ATOM 761 O O . GLY A 1 111 ? -21.783 -19.115 -5.882 1.00 54.00 111 GLY A O 1
ATOM 762 N N . VAL A 1 112 ? -21.070 -18.894 -3.767 1.00 55.25 112 VAL A N 1
ATOM 763 C CA . VAL A 1 112 ? -22.384 -18.502 -3.231 1.00 55.25 112 VAL A CA 1
ATOM 764 C C . VAL A 1 112 ? -22.564 -16.999 -3.437 1.00 55.25 112 VAL A C 1
ATOM 766 O O . VAL A 1 112 ? -21.831 -16.193 -2.871 1.00 55.25 112 VAL A O 1
ATOM 769 N N . HIS A 1 113 ? -23.517 -16.622 -4.282 1.00 42.97 113 HIS A N 1
ATOM 770 C CA . HIS A 1 113 ? -23.993 -15.245 -4.390 1.00 42.97 113 HIS A CA 1
ATOM 771 C C . HIS A 1 113 ? -25.320 -15.188 -3.619 1.00 42.97 113 HIS A C 1
ATOM 773 O O . HIS A 1 113 ? -26.216 -15.979 -3.921 1.00 42.97 113 HIS A O 1
ATOM 779 N N . LEU A 1 114 ? -25.400 -14.341 -2.585 1.00 41.97 114 LEU A N 1
ATOM 780 C CA . LEU A 1 114 ? -26.642 -14.016 -1.865 1.00 41.97 114 LEU A CA 1
ATOM 781 C C . LEU A 1 114 ? -27.398 -12.900 -2.588 1.00 41.97 114 LEU A C 1
ATOM 783 O O . LEU A 1 114 ? -26.715 -11.975 -3.084 1.00 41.97 114 LEU A O 1
#

Radius of gyration: 16.89 Å; chains: 1; bounding box: 48×44×37 Å